Protein AF-A0A7C1BK90-F1 (afdb_monomer)

Structure (mmCIF, N/CA/C/O backbone):
data_AF-A0A7C1BK90-F1
#
_entry.id   AF-A0A7C1BK90-F1
#
loop_
_atom_site.group_PDB
_atom_site.id
_atom_site.type_symbol
_atom_site.label_atom_id
_atom_site.label_alt_id
_atom_site.label_comp_id
_atom_site.label_asym_id
_atom_site.label_entity_id
_atom_site.label_seq_id
_atom_site.pdbx_PDB_ins_code
_atom_site.Cartn_x
_atom_site.Cartn_y
_atom_site.Cartn_z
_atom_site.occupancy
_atom_site.B_iso_or_equiv
_atom_site.auth_seq_id
_atom_site.auth_comp_id
_atom_site.auth_asym_id
_atom_site.auth_atom_id
_atom_site.pdbx_PDB_model_num
ATOM 1 N N . GLN A 1 1 ? 45.555 13.996 3.963 1.00 56.38 1 GLN A N 1
ATOM 2 C CA . GLN A 1 1 ? 44.626 14.722 3.065 1.00 56.38 1 GLN A CA 1
ATOM 3 C C . GLN A 1 1 ? 43.858 13.782 2.126 1.00 56.38 1 GLN A C 1
ATOM 5 O O . GLN A 1 1 ? 42.649 13.929 2.034 1.00 56.38 1 GLN A O 1
ATOM 10 N N . ILE A 1 2 ? 44.494 12.761 1.533 1.00 62.50 2 ILE A N 1
ATOM 11 C CA . ILE A 1 2 ? 43.844 11.776 0.634 1.00 62.50 2 ILE A CA 1
ATOM 12 C C . ILE A 1 2 ? 42.684 11.000 1.306 1.00 62.50 2 ILE A C 1
ATOM 14 O O . ILE A 1 2 ? 41.645 10.794 0.689 1.00 62.50 2 ILE A O 1
ATOM 18 N N . PHE A 1 3 ? 42.807 10.646 2.594 1.00 65.75 3 PHE A N 1
ATOM 19 C CA . PHE A 1 3 ? 41.751 9.936 3.337 1.00 65.75 3 PHE A CA 1
ATOM 20 C C . PHE A 1 3 ? 40.464 10.766 3.519 1.00 65.75 3 PHE A C 1
ATOM 22 O O . PHE A 1 3 ? 39.372 10.253 3.308 1.00 65.75 3 PHE A O 1
ATOM 29 N N . PHE A 1 4 ? 40.580 12.063 3.834 1.00 72.56 4 PHE A N 1
ATOM 30 C CA . PHE A 1 4 ? 39.419 12.954 3.996 1.00 72.56 4 PHE A CA 1
ATOM 31 C C . PHE A 1 4 ? 38.662 13.168 2.677 1.00 72.56 4 PHE A C 1
ATOM 33 O O . PHE A 1 4 ? 37.434 13.146 2.672 1.00 72.56 4 PHE A O 1
ATOM 40 N N . ALA A 1 5 ? 39.380 13.319 1.559 1.00 74.62 5 ALA A N 1
ATOM 41 C CA . ALA A 1 5 ? 38.766 13.444 0.238 1.00 74.62 5 ALA A CA 1
ATOM 42 C C . ALA A 1 5 ? 37.996 12.171 -0.162 1.00 74.62 5 ALA A C 1
ATOM 44 O O . ALA A 1 5 ? 36.884 12.262 -0.681 1.00 74.62 5 ALA A O 1
ATOM 45 N N . ASN A 1 6 ? 38.541 10.988 0.150 1.00 78.94 6 ASN A N 1
ATOM 46 C CA . ASN A 1 6 ? 37.875 9.715 -0.126 1.00 78.94 6 ASN A CA 1
ATOM 47 C C . ASN A 1 6 ? 36.605 9.522 0.725 1.00 78.94 6 ASN A C 1
ATOM 49 O O . ASN A 1 6 ? 35.576 9.083 0.217 1.00 78.94 6 ASN A O 1
ATOM 53 N N . SER A 1 7 ? 36.637 9.913 2.003 1.00 81.88 7 SER A N 1
ATOM 54 C CA . SER A 1 7 ? 35.461 9.852 2.883 1.00 81.88 7 SER A CA 1
ATOM 55 C C . SER A 1 7 ? 34.322 10.762 2.415 1.00 81.88 7 SER A C 1
ATOM 57 O O . SER A 1 7 ? 33.160 10.365 2.469 1.00 81.88 7 SER A O 1
ATOM 59 N N . ILE A 1 8 ? 34.640 11.961 1.916 1.00 85.56 8 ILE A N 1
ATOM 60 C CA . ILE A 1 8 ? 33.643 12.887 1.357 1.00 85.56 8 ILE A CA 1
ATOM 61 C C . ILE A 1 8 ? 33.034 12.310 0.073 1.00 85.56 8 ILE A C 1
ATOM 63 O O . ILE A 1 8 ? 31.816 12.338 -0.090 1.00 85.56 8 ILE A O 1
ATOM 67 N N . TYR A 1 9 ? 33.858 11.734 -0.807 1.00 83.38 9 TYR A N 1
ATOM 68 C CA . TYR A 1 9 ? 33.383 11.085 -2.032 1.00 83.38 9 TYR A CA 1
ATOM 69 C C . TYR A 1 9 ? 32.421 9.923 -1.738 1.00 83.38 9 TYR A C 1
ATOM 71 O O . TYR A 1 9 ? 31.338 9.850 -2.320 1.00 83.38 9 TYR A O 1
ATOM 79 N N . LEU A 1 10 ? 32.769 9.056 -0.781 1.00 83.06 10 LEU A N 1
ATOM 80 C CA . LEU A 1 10 ? 31.906 7.954 -0.348 1.00 83.06 10 LEU A CA 1
ATOM 81 C C . LEU A 1 10 ? 30.587 8.458 0.251 1.00 83.06 10 LEU A C 1
ATOM 83 O O . LEU A 1 10 ? 29.522 7.953 -0.101 1.00 83.06 10 LEU A O 1
ATOM 87 N N . ALA A 1 11 ? 30.637 9.475 1.115 1.00 87.81 11 ALA A N 1
ATOM 88 C CA . ALA A 1 11 ? 29.441 10.053 1.725 1.00 87.81 11 ALA A CA 1
ATOM 89 C C . ALA A 1 11 ? 28.478 10.633 0.676 1.00 87.81 11 ALA A C 1
ATOM 91 O O . ALA A 1 11 ? 27.270 10.391 0.745 1.00 87.81 11 ALA A O 1
ATOM 92 N N . ILE A 1 12 ? 29.006 11.351 -0.321 1.00 89.62 12 ILE A N 1
ATOM 93 C CA . ILE A 1 12 ? 28.211 11.898 -1.428 1.00 89.62 12 ILE A CA 1
ATOM 94 C C . ILE A 1 12 ? 27.614 10.763 -2.267 1.00 89.62 12 ILE A C 1
ATOM 96 O O . ILE A 1 12 ? 26.423 10.797 -2.566 1.00 89.62 12 ILE A O 1
ATOM 100 N N . SER A 1 13 ? 28.407 9.740 -2.595 1.00 85.62 13 SER A N 1
ATOM 101 C CA . SER A 1 13 ? 27.955 8.583 -3.377 1.00 85.62 13 SER A CA 1
ATOM 102 C C . SER A 1 13 ? 26.792 7.845 -2.700 1.00 85.62 13 SER A C 1
ATOM 104 O O . SER A 1 13 ? 25.746 7.632 -3.317 1.00 85.62 13 SER A O 1
ATOM 106 N N . TYR A 1 14 ? 26.910 7.532 -1.404 1.00 87.19 14 TYR A N 1
ATOM 107 C CA . TYR A 1 14 ? 25.833 6.876 -0.657 1.00 87.19 14 TYR A CA 1
ATOM 108 C C . TYR A 1 14 ? 24.593 7.757 -0.499 1.00 87.19 14 TYR A C 1
ATOM 110 O O . TYR A 1 14 ? 23.475 7.264 -0.648 1.00 87.19 14 TYR A O 1
ATOM 118 N N . SER A 1 15 ? 24.775 9.056 -0.250 1.00 90.38 15 SER A N 1
ATOM 119 C CA . SER A 1 15 ? 23.655 9.998 -0.139 1.00 90.38 15 SER A CA 1
ATOM 120 C C . SER A 1 15 ? 22.891 10.108 -1.459 1.00 90.38 15 SER A C 1
ATOM 122 O O . SER A 1 15 ? 21.663 10.046 -1.473 1.00 90.38 15 SER A O 1
ATOM 124 N N . LEU A 1 16 ? 23.611 10.203 -2.581 1.00 90.62 16 LEU A N 1
ATOM 125 C CA . LEU A 1 16 ? 23.007 10.251 -3.907 1.00 90.62 16 LEU A CA 1
ATOM 126 C C . LEU A 1 16 ? 22.290 8.937 -4.239 1.00 90.62 16 LEU A C 1
ATOM 128 O O . LEU A 1 16 ? 21.164 8.970 -4.727 1.00 90.62 16 LEU A O 1
ATOM 132 N N . ARG A 1 17 ? 22.886 7.782 -3.915 1.00 87.88 17 ARG A N 1
ATOM 133 C CA . ARG A 1 17 ? 22.249 6.467 -4.093 1.00 87.88 17 ARG A CA 1
ATOM 134 C C . ARG A 1 17 ? 20.945 6.362 -3.308 1.00 87.88 17 ARG A C 1
ATOM 136 O O . ARG A 1 17 ? 19.946 5.898 -3.851 1.00 87.88 17 ARG A O 1
ATOM 143 N N . PHE A 1 18 ? 20.943 6.808 -2.054 1.00 92.44 18 PHE A N 1
ATOM 144 C CA . PHE A 1 18 ? 19.739 6.828 -1.229 1.00 92.44 18 PHE A CA 1
ATOM 145 C C . PHE A 1 18 ? 18.650 7.721 -1.838 1.00 92.44 18 PHE A C 1
ATOM 147 O O . PHE A 1 18 ? 17.501 7.299 -1.955 1.00 92.44 18 PHE A O 1
ATOM 154 N N . LEU A 1 19 ? 19.019 8.920 -2.298 1.00 95.31 19 LEU A N 1
ATOM 155 C CA . LEU A 1 19 ? 18.098 9.851 -2.951 1.00 95.31 19 LEU A CA 1
ATOM 156 C C . LEU A 1 19 ? 17.492 9.238 -4.224 1.00 95.31 19 LEU A C 1
ATOM 158 O O . LEU A 1 19 ? 16.276 9.271 -4.400 1.00 95.31 19 LEU A O 1
ATOM 162 N N . VAL A 1 20 ? 18.316 8.623 -5.078 1.00 93.50 20 VAL A N 1
ATOM 163 C CA . VAL A 1 20 ? 17.857 7.953 -6.305 1.00 93.50 20 VAL A CA 1
ATOM 164 C C . VAL A 1 20 ? 16.875 6.823 -5.990 1.00 93.50 20 VAL A C 1
ATOM 166 O O . VAL A 1 20 ? 15.823 6.751 -6.622 1.00 93.50 20 VAL A O 1
ATOM 169 N N . LEU A 1 21 ? 17.166 5.978 -4.995 1.00 93.56 21 LEU A N 1
ATOM 170 C CA . LEU A 1 21 ? 16.249 4.911 -4.581 1.00 93.56 21 LEU A CA 1
ATOM 171 C C . LEU A 1 21 ? 14.902 5.482 -4.122 1.00 93.56 21 LEU A C 1
ATOM 173 O O . LEU A 1 21 ? 13.859 5.034 -4.594 1.00 93.56 21 LEU A O 1
ATOM 177 N N . MET A 1 22 ? 14.919 6.505 -3.265 1.00 95.81 22 MET A N 1
ATOM 178 C CA . MET A 1 22 ? 13.700 7.164 -2.789 1.00 95.81 22 MET A CA 1
ATOM 179 C C . MET A 1 22 ? 12.862 7.744 -3.937 1.00 95.81 22 MET A C 1
ATOM 181 O O . MET A 1 22 ? 11.644 7.568 -3.951 1.00 95.81 22 MET A O 1
ATOM 185 N N . LEU A 1 23 ? 13.499 8.392 -4.919 1.00 95.94 23 LEU A N 1
ATOM 186 C CA . LEU A 1 23 ? 12.803 8.941 -6.086 1.00 95.94 23 LEU A CA 1
ATOM 187 C C . LEU A 1 23 ? 12.170 7.850 -6.951 1.00 95.94 23 LEU A C 1
ATOM 189 O O . LEU A 1 23 ? 11.013 7.989 -7.338 1.00 95.94 23 LEU A O 1
ATOM 193 N N . ILE A 1 24 ? 12.894 6.760 -7.227 1.00 94.06 24 ILE A N 1
ATOM 194 C CA . ILE A 1 24 ? 12.370 5.641 -8.024 1.00 94.06 24 ILE A CA 1
ATOM 195 C C . ILE A 1 24 ? 11.142 5.033 -7.341 1.00 94.06 24 ILE A C 1
ATOM 197 O O . ILE A 1 24 ? 10.108 4.865 -7.986 1.00 94.06 24 ILE A O 1
ATOM 201 N N . PHE A 1 25 ? 11.220 4.762 -6.034 1.00 94.06 25 PHE A N 1
ATOM 202 C CA . PHE A 1 25 ? 10.073 4.255 -5.276 1.00 94.06 25 PHE A CA 1
ATOM 203 C C . PHE A 1 25 ? 8.901 5.240 -5.280 1.00 94.06 25 PHE A C 1
ATOM 205 O O . PHE A 1 25 ? 7.759 4.829 -5.469 1.00 94.06 25 PHE A O 1
ATOM 212 N N . SER A 1 26 ? 9.163 6.538 -5.110 1.00 95.50 26 SER A N 1
ATOM 213 C CA . SER A 1 26 ? 8.111 7.556 -5.127 1.00 95.50 26 SER A CA 1
ATOM 214 C C . SER A 1 26 ? 7.395 7.614 -6.477 1.00 95.50 26 SER A C 1
ATOM 216 O O . SER A 1 26 ? 6.167 7.592 -6.505 1.00 95.50 26 SER A O 1
ATOM 218 N N . ILE A 1 27 ? 8.139 7.627 -7.586 1.00 95.50 27 ILE A N 1
ATOM 219 C CA . ILE A 1 27 ? 7.563 7.611 -8.937 1.00 95.50 27 ILE A CA 1
ATOM 220 C C . ILE A 1 27 ? 6.746 6.336 -9.145 1.00 95.50 27 ILE A C 1
ATOM 222 O O . ILE A 1 27 ? 5.622 6.415 -9.633 1.00 95.50 27 ILE A O 1
ATOM 226 N N . PHE A 1 28 ? 7.266 5.179 -8.731 1.00 93.75 28 PHE A N 1
ATOM 227 C CA . PHE A 1 28 ? 6.564 3.902 -8.842 1.00 93.75 28 PHE A CA 1
ATOM 228 C C .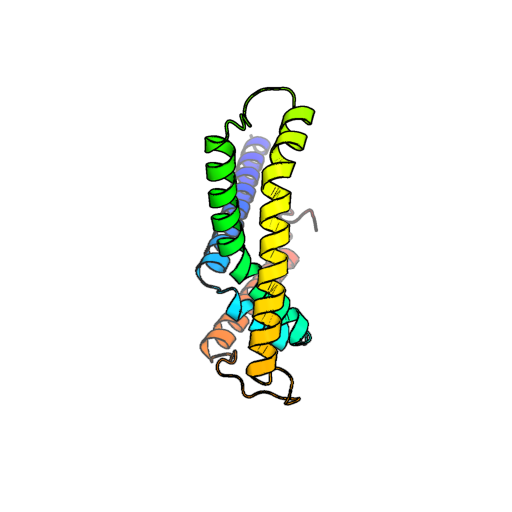 PHE A 1 28 ? 5.198 3.931 -8.143 1.00 93.75 28 PHE A C 1
ATOM 230 O O . PHE A 1 28 ? 4.184 3.650 -8.779 1.00 93.75 28 PHE A O 1
ATOM 237 N N . PHE A 1 29 ? 5.147 4.346 -6.873 1.00 92.06 29 PHE A N 1
ATOM 238 C CA . PHE A 1 29 ? 3.893 4.412 -6.114 1.00 92.06 29 PHE A CA 1
ATOM 239 C C . PHE A 1 29 ? 2.932 5.506 -6.597 1.00 92.06 29 PHE A C 1
ATOM 241 O O . PHE A 1 29 ? 1.727 5.374 -6.409 1.00 92.06 29 PHE A O 1
ATOM 248 N N . LEU A 1 30 ? 3.439 6.582 -7.206 1.00 93.56 30 LEU A N 1
ATOM 249 C CA . LEU A 1 30 ? 2.603 7.652 -7.760 1.00 93.56 30 LEU A CA 1
ATOM 250 C C . LEU A 1 30 ? 1.993 7.296 -9.119 1.00 93.56 30 LEU A C 1
ATOM 252 O O . LEU A 1 30 ? 0.929 7.806 -9.459 1.00 93.56 30 LEU A O 1
ATOM 256 N N . THR A 1 31 ? 2.675 6.468 -9.909 1.00 93.00 31 THR A N 1
ATOM 257 C CA . THR A 1 31 ? 2.277 6.154 -11.292 1.00 93.00 31 THR A CA 1
ATOM 258 C C . THR A 1 31 ? 1.553 4.820 -11.428 1.00 93.00 31 THR A C 1
ATOM 260 O O . THR A 1 31 ? 0.843 4.627 -12.410 1.00 93.00 31 THR A O 1
ATOM 263 N N . THR A 1 32 ? 1.700 3.914 -10.457 1.00 92.38 32 THR A N 1
ATOM 264 C CA . THR A 1 32 ? 1.165 2.548 -10.532 1.00 92.38 32 THR A CA 1
ATOM 265 C C . THR A 1 32 ? -0.035 2.380 -9.607 1.00 92.38 32 THR A C 1
ATOM 267 O O . THR A 1 32 ? 0.078 2.582 -8.396 1.00 92.38 32 THR A O 1
ATOM 270 N N . SER A 1 33 ? -1.184 1.974 -10.154 1.00 92.31 33 SER A N 1
ATOM 271 C CA . SER A 1 33 ? -2.377 1.716 -9.346 1.00 92.31 33 SER A CA 1
ATOM 272 C C . SER A 1 33 ? -2.365 0.308 -8.716 1.00 92.31 33 SER A C 1
ATOM 274 O O . SER A 1 33 ? -1.749 -0.618 -9.254 1.00 92.31 33 SER A O 1
ATOM 276 N N . PRO A 1 34 ? -3.076 0.088 -7.591 1.00 91.25 34 PRO A N 1
ATOM 277 C CA . PRO A 1 34 ? -3.235 -1.247 -7.003 1.00 91.25 34 PRO A CA 1
ATOM 278 C C . PRO A 1 34 ? -3.940 -2.254 -7.923 1.00 91.25 34 PRO A C 1
ATOM 280 O O . PRO A 1 34 ? -3.715 -3.460 -7.804 1.00 91.25 34 PRO A O 1
ATOM 283 N N . ASP A 1 35 ? -4.800 -1.769 -8.823 1.00 92.06 35 ASP A N 1
ATOM 284 C CA . ASP A 1 35 ? -5.482 -2.602 -9.815 1.00 92.06 35 ASP A CA 1
ATOM 285 C C . ASP A 1 35 ? -4.480 -3.104 -10.874 1.00 92.06 35 ASP A C 1
ATOM 287 O O . ASP A 1 35 ? -4.477 -4.291 -11.206 1.00 92.06 35 ASP A O 1
ATOM 291 N N . ASP A 1 36 ? -3.557 -2.243 -11.324 1.00 92.38 36 ASP A N 1
ATOM 292 C CA . ASP A 1 36 ? -2.485 -2.624 -12.258 1.00 92.38 36 ASP A CA 1
ATOM 293 C C . ASP A 1 36 ? -1.523 -3.639 -11.634 1.00 92.38 36 ASP A C 1
ATOM 295 O O . ASP A 1 36 ? -1.104 -4.586 -12.301 1.00 92.38 36 ASP A O 1
ATOM 299 N N . LEU A 1 37 ? -1.215 -3.497 -10.339 1.00 92.56 37 LEU A N 1
ATOM 300 C CA . LEU A 1 37 ? -0.420 -4.483 -9.600 1.00 92.56 37 LEU A CA 1
ATOM 301 C C . LEU A 1 37 ? -1.112 -5.847 -9.541 1.00 92.56 37 LEU A C 1
ATOM 303 O O . LEU A 1 37 ? -0.455 -6.866 -9.742 1.00 92.56 37 LEU A O 1
ATOM 307 N N . GLY A 1 38 ? -2.429 -5.878 -9.321 1.00 93.50 38 GLY A N 1
ATOM 308 C CA . GLY A 1 38 ? -3.204 -7.118 -9.369 1.00 93.50 38 GLY A CA 1
ATOM 309 C C . GLY A 1 38 ? -3.142 -7.778 -10.749 1.00 93.50 38 GLY A C 1
ATOM 310 O O . GLY A 1 38 ? -2.829 -8.967 -10.877 1.00 93.50 38 GLY A O 1
ATOM 311 N N . LEU A 1 39 ? -3.348 -7.007 -11.817 1.00 92.44 39 LEU A N 1
ATOM 312 C CA . LEU A 1 39 ? -3.217 -7.521 -13.184 1.00 92.44 39 LEU A CA 1
ATOM 313 C C . LEU A 1 39 ? -1.793 -8.021 -13.474 1.00 92.44 39 LEU A C 1
ATOM 315 O O . LEU A 1 39 ? -1.625 -9.047 -14.140 1.00 92.44 39 LEU A O 1
ATOM 319 N N . ALA A 1 40 ? -0.772 -7.340 -12.949 1.00 92.38 40 ALA A N 1
ATOM 320 C CA . ALA A 1 40 ? 0.619 -7.748 -13.091 1.00 92.38 40 ALA A CA 1
ATOM 321 C C . ALA A 1 40 ? 0.875 -9.082 -12.375 1.00 92.38 40 ALA A C 1
ATOM 323 O O . ALA A 1 40 ? 1.484 -9.975 -12.962 1.00 92.38 40 ALA A O 1
ATOM 324 N N . MET A 1 41 ? 0.342 -9.272 -11.163 1.00 93.31 41 MET A N 1
ATOM 325 C CA . MET A 1 41 ? 0.418 -10.545 -10.435 1.00 93.31 41 MET A CA 1
ATOM 326 C C . MET A 1 41 ? -0.193 -11.698 -11.238 1.00 93.31 41 MET A C 1
ATOM 328 O O . MET A 1 41 ? 0.417 -12.760 -11.355 1.00 93.31 41 MET A O 1
ATOM 332 N N . GLU A 1 42 ? -1.356 -11.491 -11.856 1.00 91.56 42 GLU A N 1
ATOM 333 C CA . GLU A 1 42 ? -1.956 -12.511 -12.724 1.00 91.56 42 GLU A CA 1
ATOM 334 C C . GLU A 1 42 ? -1.100 -12.803 -13.958 1.00 91.56 42 GLU A C 1
ATOM 336 O O . GLU A 1 42 ? -0.961 -13.959 -14.354 1.00 91.56 42 GLU A O 1
ATOM 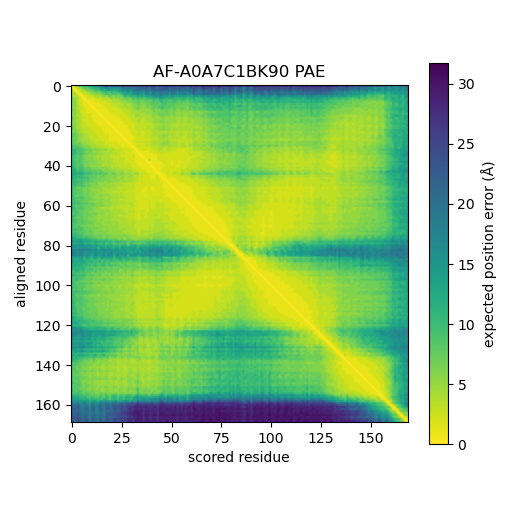341 N N . SER A 1 43 ? -0.495 -11.772 -14.560 1.00 89.56 43 SER A N 1
ATOM 342 C CA . SER A 1 43 ? 0.397 -11.942 -15.714 1.00 89.56 43 SER A CA 1
ATOM 343 C C . SER A 1 43 ? 1.683 -12.706 -15.370 1.00 89.56 43 SER A C 1
ATOM 345 O O . SER A 1 43 ? 2.231 -13.398 -16.224 1.00 89.56 43 SER A O 1
ATOM 347 N N . LEU A 1 44 ? 2.120 -12.644 -14.106 1.00 91.75 44 LEU A N 1
ATOM 348 C CA . LEU A 1 44 ? 3.229 -13.433 -13.561 1.00 91.75 44 LEU A CA 1
ATOM 349 C C . LEU A 1 44 ? 2.830 -14.883 -13.232 1.00 91.75 44 LEU A C 1
ATOM 351 O O . LEU A 1 44 ? 3.680 -15.672 -12.822 1.00 91.75 44 LEU A O 1
ATOM 355 N N . GLY A 1 45 ? 1.559 -15.251 -13.419 1.00 91.00 45 GLY A N 1
ATOM 356 C CA . GLY A 1 45 ? 1.048 -16.605 -13.212 1.00 91.00 45 GLY A CA 1
ATOM 357 C C . GLY A 1 45 ? 0.436 -16.858 -11.835 1.00 91.00 45 GLY A C 1
ATOM 358 O O . GLY A 1 45 ? 0.155 -18.014 -11.514 1.00 91.00 45 GLY A O 1
ATOM 359 N N . LEU A 1 46 ? 0.210 -15.824 -11.012 1.00 93.06 46 LEU A N 1
ATOM 360 C CA . LEU A 1 46 ? -0.524 -16.010 -9.760 1.00 93.06 46 LEU A CA 1
ATOM 361 C C . LEU A 1 46 ? -2.010 -16.317 -10.042 1.00 93.06 46 LEU A C 1
ATOM 363 O O . LEU A 1 46 ? -2.595 -15.727 -10.954 1.00 93.06 46 LEU A O 1
ATOM 367 N N . PRO A 1 47 ? -2.647 -17.198 -9.245 1.00 91.62 47 PRO A N 1
ATOM 368 C CA . PRO A 1 47 ? -4.084 -17.435 -9.318 1.00 91.62 47 PRO A CA 1
ATOM 369 C C . PRO A 1 47 ? -4.895 -16.142 -9.181 1.00 91.62 47 PRO A C 1
ATOM 371 O O . PRO A 1 47 ? -4.588 -15.293 -8.339 1.00 91.62 47 PRO A O 1
ATOM 374 N N . HIS A 1 48 ? -5.968 -16.036 -9.969 1.00 89.50 48 HIS A N 1
ATOM 375 C CA . HIS A 1 48 ? -6.859 -14.872 -9.981 1.00 89.50 48 HIS A CA 1
ATOM 376 C C . HIS A 1 48 ? -7.387 -14.526 -8.583 1.00 89.50 48 HIS A C 1
ATOM 378 O O . HIS A 1 48 ? -7.380 -13.361 -8.204 1.00 89.50 48 HIS A O 1
ATOM 384 N N . ASP A 1 49 ? -7.742 -15.529 -7.779 1.00 91.06 49 ASP A N 1
ATOM 385 C CA . ASP A 1 49 ? -8.284 -15.323 -6.431 1.00 91.06 49 ASP A CA 1
ATOM 386 C C . ASP A 1 49 ? -7.289 -14.614 -5.497 1.00 91.06 49 ASP A C 1
ATOM 388 O O . ASP A 1 49 ? -7.684 -13.791 -4.673 1.00 91.06 49 ASP A O 1
ATOM 392 N N . ILE A 1 50 ? -5.986 -14.885 -5.650 1.00 94.19 50 ILE A N 1
ATOM 393 C CA . ILE A 1 50 ? -4.931 -14.243 -4.849 1.00 94.19 50 ILE A CA 1
ATOM 394 C C . ILE A 1 50 ? -4.754 -12.788 -5.279 1.00 94.19 50 ILE A C 1
ATOM 396 O O . ILE A 1 50 ? -4.646 -11.902 -4.431 1.00 94.19 50 ILE A O 1
ATOM 400 N N . SER A 1 51 ? -4.741 -12.540 -6.589 1.00 93.56 51 SER A N 1
ATOM 401 C CA . SER A 1 51 ? -4.662 -11.183 -7.131 1.00 93.56 51 SER A CA 1
ATOM 402 C C . SER A 1 51 ? -5.877 -10.345 -6.721 1.00 93.56 51 SER A C 1
ATOM 404 O O . SER A 1 51 ? -5.731 -9.244 -6.188 1.00 93.56 51 SER A O 1
ATOM 406 N N . LE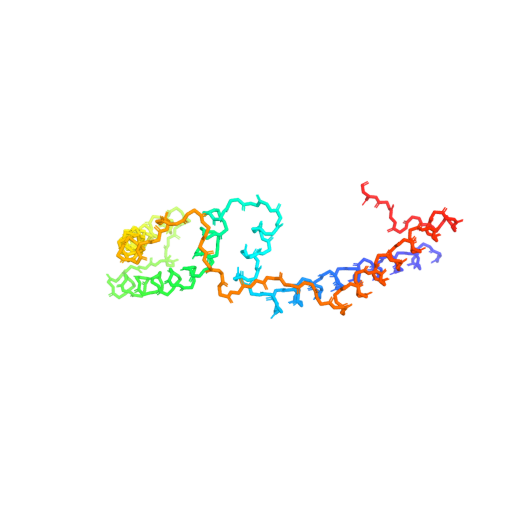U A 1 52 ? -7.078 -10.913 -6.851 1.00 92.62 52 LEU A N 1
ATOM 407 C CA . LEU A 1 52 ? -8.319 -10.289 -6.414 1.00 92.62 52 LEU A CA 1
ATOM 408 C C . LEU A 1 52 ? -8.284 -9.962 -4.919 1.00 92.62 52 LEU A C 1
ATOM 410 O O . LEU A 1 52 ? -8.612 -8.839 -4.536 1.00 92.62 52 LEU A O 1
ATOM 414 N N . ALA A 1 53 ? -7.870 -10.911 -4.075 1.00 94.38 53 ALA A N 1
ATOM 415 C CA . ALA A 1 53 ? -7.763 -10.692 -2.637 1.00 94.38 53 ALA A CA 1
ATOM 416 C C . ALA A 1 53 ? -6.779 -9.560 -2.303 1.00 94.38 53 ALA A C 1
ATOM 418 O O . ALA A 1 53 ? -7.075 -8.723 -1.451 1.00 94.38 53 ALA A O 1
ATOM 419 N N . PHE A 1 54 ? -5.641 -9.493 -3.001 1.00 95.56 54 PHE A N 1
ATOM 420 C CA . PHE A 1 54 ? -4.650 -8.432 -2.835 1.00 95.56 54 PHE A CA 1
ATOM 421 C C . PHE A 1 54 ? -5.216 -7.052 -3.193 1.00 95.56 54 PHE A C 1
ATOM 423 O O . PHE A 1 54 ? -5.181 -6.130 -2.373 1.00 95.56 54 PHE A O 1
ATOM 430 N N . THR A 1 55 ? -5.791 -6.910 -4.388 1.00 94.25 55 THR A N 1
ATOM 431 C CA . THR A 1 55 ? -6.364 -5.640 -4.847 1.00 94.25 55 THR A CA 1
ATOM 432 C C . THR A 1 55 ? -7.534 -5.203 -3.960 1.00 94.25 55 THR A C 1
ATOM 434 O O . THR A 1 55 ? -7.636 -4.026 -3.603 1.00 94.25 55 THR A O 1
ATOM 437 N N . MET A 1 56 ? -8.382 -6.142 -3.527 1.00 95.25 56 MET A N 1
ATOM 438 C CA . MET A 1 56 ? -9.467 -5.873 -2.579 1.00 95.25 56 MET A CA 1
ATOM 439 C C . MET A 1 56 ? -8.943 -5.422 -1.213 1.00 95.25 56 MET A C 1
ATOM 441 O O . MET A 1 56 ? -9.455 -4.449 -0.664 1.00 95.25 56 MET A O 1
ATOM 445 N N . ALA A 1 57 ? -7.899 -6.059 -0.677 1.00 95.19 57 ALA A N 1
ATOM 446 C CA . ALA A 1 57 ? -7.310 -5.668 0.603 1.00 95.19 57 ALA A CA 1
ATOM 447 C C . ALA A 1 57 ? -6.813 -4.214 0.586 1.00 95.19 57 ALA A C 1
ATOM 449 O O . ALA A 1 57 ? -7.111 -3.448 1.506 1.00 95.19 57 ALA A O 1
ATOM 450 N N . ILE A 1 58 ? -6.123 -3.803 -0.484 1.00 94.69 58 ILE A N 1
ATOM 451 C CA . ILE A 1 58 ? -5.667 -2.414 -0.639 1.00 94.69 58 ILE A CA 1
ATOM 452 C C . ILE A 1 58 ? -6.860 -1.464 -0.772 1.00 94.69 58 ILE A C 1
ATOM 454 O O . ILE A 1 58 ? -6.896 -0.424 -0.118 1.00 94.69 58 ILE A O 1
ATOM 458 N N . ARG A 1 59 ? -7.871 -1.831 -1.566 1.00 92.88 59 ARG A N 1
ATOM 459 C CA . ARG A 1 59 ? -9.083 -1.023 -1.760 1.00 92.88 59 ARG A CA 1
ATOM 460 C C . ARG A 1 59 ? -9.901 -0.854 -0.474 1.00 92.88 59 ARG A C 1
ATOM 462 O O . ARG A 1 59 ? -10.526 0.189 -0.290 1.00 92.88 59 ARG A O 1
ATOM 469 N N . PHE A 1 60 ? -9.894 -1.844 0.421 1.00 94.25 60 PHE A N 1
ATOM 470 C CA . PHE A 1 60 ? -10.599 -1.772 1.704 1.00 94.25 60 PHE A CA 1
ATOM 471 C C . PHE A 1 60 ? -9.830 -1.044 2.797 1.00 94.25 60 PHE A C 1
ATOM 473 O O . PHE A 1 60 ? -10.461 -0.551 3.730 1.00 94.25 60 PHE A O 1
ATOM 480 N N . MET A 1 61 ? -8.509 -0.907 2.685 1.00 95.75 61 MET A N 1
ATOM 481 C CA . MET A 1 61 ? -7.704 -0.208 3.688 1.00 95.75 61 MET A CA 1
ATOM 482 C C . MET A 1 61 ? -8.209 1.224 3.977 1.00 95.75 61 MET A C 1
ATOM 484 O O . MET A 1 61 ? -8.411 1.531 5.154 1.00 95.75 61 MET A O 1
ATOM 488 N N . PRO A 1 62 ? -8.513 2.083 2.977 1.00 94.81 62 PRO A N 1
ATOM 489 C CA . PRO A 1 62 ? -9.108 3.398 3.227 1.00 94.81 62 PRO A CA 1
ATOM 490 C C . PRO A 1 62 ? -10.462 3.331 3.942 1.00 94.81 62 PRO A C 1
ATOM 492 O O . PRO A 1 62 ? -10.741 4.144 4.819 1.00 94.81 62 PRO A O 1
ATOM 495 N N . VAL A 1 63 ? -11.304 2.352 3.593 1.00 95.25 63 VAL A N 1
ATOM 496 C CA . VAL A 1 63 ? -12.632 2.175 4.202 1.00 95.25 63 VAL A CA 1
ATOM 497 C C . VAL A 1 63 ? -12.496 1.797 5.675 1.00 95.25 63 VAL A C 1
ATOM 499 O O . VAL A 1 63 ? -13.126 2.421 6.525 1.00 95.25 63 VAL A O 1
ATOM 502 N N . ILE A 1 64 ? -11.618 0.840 5.983 1.00 96.56 64 ILE A N 1
ATOM 503 C CA . ILE A 1 64 ? -11.324 0.415 7.356 1.00 96.56 64 ILE A CA 1
ATOM 504 C C . ILE A 1 64 ? -10.737 1.579 8.164 1.00 96.56 64 ILE A C 1
ATOM 506 O O . ILE A 1 64 ? -11.090 1.748 9.327 1.00 96.56 64 ILE A O 1
ATOM 510 N N . ALA A 1 65 ? -9.887 2.418 7.562 1.00 97.19 65 ALA A N 1
ATOM 511 C CA . ALA A 1 65 ? -9.330 3.593 8.230 1.00 97.19 65 ALA A CA 1
ATOM 512 C C . ALA A 1 65 ? -10.409 4.634 8.585 1.00 97.19 65 ALA A C 1
ATOM 514 O O . ALA A 1 65 ? -10.422 5.151 9.702 1.00 97.19 65 ALA A O 1
ATOM 515 N N . MET A 1 66 ? -11.348 4.911 7.673 1.00 97.06 66 MET A N 1
ATOM 516 C CA . MET A 1 66 ? -12.482 5.808 7.947 1.00 97.06 66 MET A CA 1
ATOM 517 C C . MET A 1 66 ? -13.409 5.251 9.031 1.00 97.06 66 MET A C 1
ATOM 519 O O . MET A 1 66 ? -13.887 5.984 9.899 1.00 97.06 66 MET A O 1
ATOM 523 N N . GLU A 1 67 ? -13.651 3.945 9.006 1.00 96.19 67 GLU A N 1
ATOM 524 C CA . GLU A 1 67 ? -14.466 3.267 10.005 1.00 96.19 67 GLU A CA 1
ATOM 525 C C . GLU A 1 67 ? -13.792 3.255 11.379 1.00 96.19 67 GLU A C 1
ATOM 527 O O . GLU A 1 67 ? -14.430 3.571 12.384 1.00 96.19 67 GLU A O 1
ATOM 532 N N . PHE A 1 68 ? -12.482 3.006 11.418 1.00 97.19 68 PHE A N 1
ATOM 533 C CA . PHE A 1 68 ? -11.677 3.159 12.622 1.00 97.19 68 PHE A CA 1
ATOM 534 C C . PHE A 1 68 ? -11.806 4.568 13.195 1.00 97.19 68 PHE A C 1
ATOM 536 O O . PHE A 1 68 ? -12.090 4.698 14.382 1.00 97.19 68 PHE A O 1
ATOM 543 N N . GLN A 1 69 ? -11.669 5.607 12.366 1.00 96.94 69 GLN A N 1
ATOM 544 C CA . GLN A 1 69 ? -11.798 6.994 12.812 1.00 96.94 69 GLN A CA 1
ATOM 545 C C . GLN A 1 69 ? -13.200 7.287 13.366 1.00 96.94 69 GLN A C 1
ATOM 547 O O . GLN A 1 69 ? -13.343 7.891 14.425 1.00 96.94 69 GLN A O 1
ATOM 552 N N . THR A 1 70 ? -14.240 6.777 12.707 1.00 96.56 70 THR A N 1
ATOM 553 C CA . THR A 1 70 ? -15.633 6.936 13.150 1.00 96.56 70 THR A CA 1
ATOM 554 C C . THR A 1 70 ? -15.867 6.289 14.517 1.00 96.56 70 THR A C 1
ATOM 556 O O . THR A 1 70 ? -16.454 6.897 15.413 1.00 96.56 70 THR A O 1
ATOM 559 N N . VAL A 1 71 ? -15.387 5.056 14.709 1.00 96.12 71 VAL A N 1
ATOM 560 C CA . VAL A 1 71 ? -15.506 4.346 15.991 1.00 96.12 71 VAL A CA 1
ATOM 561 C C . VAL A 1 71 ? -14.638 5.008 17.061 1.00 96.12 71 VAL A C 1
ATOM 563 O O . VAL A 1 71 ? -15.071 5.126 18.207 1.00 96.12 71 VAL A O 1
ATOM 566 N N . TYR A 1 72 ? -13.442 5.467 16.696 1.00 95.56 72 TYR A N 1
ATOM 567 C CA . TYR A 1 72 ? -12.541 6.207 17.573 1.00 95.56 72 TYR A CA 1
ATOM 568 C C . TYR A 1 72 ? -13.229 7.457 18.134 1.00 95.56 72 TYR A C 1
ATOM 570 O O . TYR A 1 72 ? -13.301 7.623 19.354 1.00 95.56 72 TYR A O 1
ATOM 578 N N . ASP A 1 73 ? -13.811 8.285 17.266 1.00 95.19 73 ASP A N 1
ATOM 579 C CA . ASP A 1 73 ? -14.493 9.514 17.670 1.00 95.19 73 ASP A CA 1
ATOM 580 C C . ASP A 1 73 ? -15.742 9.212 18.511 1.00 95.19 73 ASP A C 1
ATOM 582 O O . ASP A 1 73 ? -15.955 9.837 19.552 1.00 95.19 73 ASP A O 1
ATOM 586 N N . ALA A 1 74 ? -16.512 8.180 18.152 1.00 95.44 74 ALA A N 1
ATOM 587 C CA . ALA A 1 74 ? -17.675 7.750 18.927 1.00 95.44 74 ALA A CA 1
ATOM 588 C C . ALA A 1 74 ? -17.307 7.278 20.346 1.00 95.44 74 ALA A C 1
ATOM 590 O O . ALA A 1 74 ? -17.999 7.608 21.313 1.00 95.44 74 ALA A O 1
ATOM 591 N N . GLN A 1 75 ? -16.224 6.511 20.498 1.00 94.81 75 GLN A N 1
ATOM 592 C CA . GLN A 1 75 ? -15.762 6.065 21.814 1.00 94.81 75 GLN A CA 1
ATOM 593 C C . GLN A 1 75 ? -15.192 7.225 22.633 1.00 94.81 75 GLN A C 1
ATOM 595 O O . GLN A 1 75 ? -15.439 7.304 23.838 1.00 94.81 75 GLN A O 1
ATOM 600 N N . ARG A 1 76 ? -14.510 8.176 21.989 1.00 93.62 76 ARG A N 1
ATOM 601 C CA . ARG A 1 76 ? -14.050 9.404 22.644 1.00 93.62 76 ARG A CA 1
ATOM 602 C C . ARG A 1 76 ? -15.223 10.238 23.168 1.00 93.62 76 ARG A C 1
ATOM 604 O O . ARG A 1 76 ? -15.175 10.689 24.308 1.00 93.62 76 ARG A O 1
ATOM 611 N N . SER A 1 77 ? -16.312 10.370 22.405 1.00 95.00 77 SER A N 1
ATOM 612 C CA . SER A 1 77 ? -17.549 11.023 22.870 1.00 95.00 77 SER A CA 1
ATOM 613 C C . SER A 1 77 ? -18.219 10.298 24.042 1.00 95.00 77 SER A C 1
ATOM 615 O O . SER A 1 77 ? -18.899 10.933 24.843 1.00 95.00 77 SER A O 1
ATOM 617 N N . ARG A 1 78 ? -18.006 8.984 24.185 1.00 93.62 78 ARG A N 1
ATOM 618 C CA . ARG A 1 78 ? -18.460 8.185 25.339 1.00 93.62 78 ARG A CA 1
ATOM 619 C C . ARG A 1 78 ? -17.534 8.288 26.560 1.00 93.62 78 ARG A C 1
ATOM 621 O O . ARG A 1 78 ? -17.765 7.594 27.545 1.00 93.62 78 ARG A O 1
ATOM 628 N N . GLY A 1 79 ? -16.509 9.142 26.513 1.00 90.38 79 GLY A N 1
ATOM 629 C CA . GLY A 1 79 ? -15.584 9.382 27.623 1.00 90.38 79 GLY A CA 1
ATOM 630 C C . GLY A 1 79 ? -14.369 8.452 27.653 1.00 90.38 79 GLY A C 1
ATOM 631 O O . GLY A 1 79 ? -13.677 8.387 28.667 1.00 90.38 79 GLY A O 1
ATOM 632 N N . LEU A 1 80 ? -14.083 7.719 26.569 1.00 90.81 80 LEU A N 1
ATOM 633 C CA . LEU A 1 80 ? -12.868 6.911 26.480 1.00 90.81 80 LEU A CA 1
ATOM 634 C C . LEU A 1 80 ? -11.635 7.813 26.304 1.00 90.81 80 LEU A C 1
ATOM 636 O O . LEU A 1 80 ? -11.335 8.281 25.206 1.00 90.81 80 LEU A O 1
ATOM 640 N N . GLU A 1 81 ? -10.882 8.022 27.383 1.00 88.50 81 GLU A N 1
ATOM 641 C CA . GLU A 1 81 ? -9.611 8.752 27.344 1.00 88.50 81 GLU A CA 1
ATOM 642 C C . GLU A 1 81 ? -8.440 7.834 26.973 1.00 88.50 81 GLU A C 1
ATOM 644 O O . GLU A 1 81 ? -7.917 7.094 27.811 1.00 88.50 81 GLU A O 1
ATOM 649 N N . LEU A 1 82 ? -7.988 7.902 25.721 1.00 81.31 82 LEU A N 1
ATOM 650 C CA . LEU A 1 82 ? -6.902 7.063 25.192 1.00 81.31 82 LEU A CA 1
ATOM 651 C C . LEU A 1 82 ? -5.495 7.545 25.585 1.00 81.31 82 LEU A C 1
ATOM 653 O O . LEU A 1 82 ? -4.542 6.764 25.578 1.00 81.31 82 LEU A O 1
ATOM 657 N N . GLU A 1 83 ? -5.349 8.820 25.946 1.00 82.12 83 GLU A N 1
ATOM 658 C CA . GLU A 1 83 ? -4.040 9.444 26.180 1.00 82.12 83 GLU A CA 1
ATOM 659 C C . GLU A 1 83 ? -3.496 9.210 27.598 1.00 82.12 83 GLU A C 1
ATOM 661 O O . GLU A 1 83 ? -2.276 9.200 27.794 1.00 82.12 83 GLU A O 1
ATOM 666 N N . ALA A 1 84 ? -4.377 8.936 28.564 1.00 80.56 84 ALA A N 1
ATOM 667 C CA . ALA A 1 84 ? -4.030 8.723 29.967 1.00 80.56 84 ALA A CA 1
ATOM 668 C C . ALA A 1 84 ? -3.583 7.277 30.274 1.00 80.56 84 ALA A C 1
ATOM 670 O O . ALA A 1 84 ? -4.107 6.313 29.708 1.00 80.56 84 ALA A O 1
ATOM 671 N N . GLY A 1 85 ? -2.680 7.115 31.246 1.00 85.69 85 GLY A N 1
ATOM 672 C CA . GLY A 1 85 ? -2.246 5.814 31.778 1.00 85.69 85 GLY A CA 1
ATOM 673 C C . GLY A 1 85 ? -0.962 5.251 31.158 1.00 85.69 85 GLY A C 1
ATOM 674 O O . GLY A 1 85 ? -0.343 5.857 30.278 1.00 85.69 85 GLY A O 1
ATOM 675 N N . GLY A 1 86 ? -0.543 4.079 31.646 1.00 92.00 86 GLY A N 1
ATOM 676 C CA . GLY A 1 86 ? 0.658 3.391 31.169 1.00 92.00 86 GLY A CA 1
ATOM 677 C C . GLY A 1 86 ? 0.459 2.713 29.808 1.00 92.00 86 GLY A C 1
ATOM 678 O O . GLY A 1 86 ? -0.660 2.553 29.326 1.00 92.00 86 GLY A O 1
ATOM 679 N N . PHE A 1 87 ? 1.548 2.242 29.191 1.00 88.12 87 PHE A N 1
ATOM 680 C CA . PHE A 1 87 ? 1.512 1.570 27.879 1.00 88.12 87 PHE A CA 1
ATOM 681 C C . PHE A 1 87 ? 0.509 0.399 27.816 1.00 88.12 87 PHE A C 1
ATOM 683 O O . PHE A 1 87 ? -0.241 0.264 26.850 1.00 88.12 87 PHE A O 1
ATOM 690 N N . ARG A 1 88 ? 0.444 -0.417 28.878 1.00 89.94 88 ARG A N 1
ATOM 691 C CA . ARG A 1 88 ? -0.497 -1.549 28.978 1.00 89.94 88 ARG A CA 1
ATOM 692 C C . ARG A 1 88 ? -1.958 -1.102 29.049 1.00 89.94 88 ARG A C 1
ATOM 694 O O . ARG A 1 88 ? -2.817 -1.755 28.459 1.00 89.94 88 ARG A O 1
ATOM 701 N N . ASP A 1 89 ? -2.234 0.003 29.734 1.00 88.62 89 ASP A N 1
ATOM 702 C CA . ASP A 1 89 ? -3.590 0.546 29.836 1.00 88.62 89 ASP A CA 1
ATOM 703 C C . ASP A 1 89 ? -4.041 1.111 28.493 1.00 88.62 89 ASP A C 1
ATOM 705 O O . ASP A 1 89 ? -5.160 0.843 28.067 1.00 88.62 89 ASP A O 1
ATOM 709 N N . LYS A 1 90 ? -3.146 1.802 27.773 1.00 87.62 90 LYS A N 1
ATOM 710 C CA . LYS A 1 90 ? -3.416 2.295 26.414 1.00 87.62 90 LYS A CA 1
ATOM 711 C C . LYS A 1 90 ? -3.813 1.162 25.471 1.00 87.62 90 LYS A C 1
ATOM 713 O O . LYS A 1 90 ? -4.839 1.263 24.811 1.00 87.62 90 LYS A O 1
ATOM 718 N N . LEU A 1 91 ? -3.072 0.052 25.475 1.00 89.44 91 LEU A N 1
ATOM 719 C CA . LEU A 1 91 ? -3.405 -1.147 24.692 1.00 89.44 91 LEU A CA 1
ATOM 720 C C . LEU A 1 91 ? -4.813 -1.678 24.996 1.00 89.44 91 LEU A C 1
ATOM 722 O O . LEU A 1 91 ? -5.588 -1.930 24.076 1.00 89.44 91 LEU A O 1
ATOM 726 N N . ARG A 1 92 ? -5.176 -1.800 26.279 1.00 90.44 92 ARG A N 1
ATOM 727 C CA . ARG A 1 92 ? -6.524 -2.242 26.675 1.00 90.44 92 ARG A CA 1
ATOM 728 C C . ARG A 1 92 ? -7.609 -1.266 26.228 1.00 90.44 92 ARG A C 1
ATOM 730 O O . ARG A 1 92 ? -8.686 -1.699 25.832 1.00 90.44 92 ARG A O 1
ATOM 737 N N . LYS A 1 93 ? -7.320 0.033 26.244 1.00 91.12 93 LYS A N 1
ATOM 738 C CA . LYS A 1 93 ? -8.250 1.077 25.808 1.00 91.12 93 LYS A CA 1
ATOM 739 C C . LYS A 1 93 ? -8.490 1.103 24.294 1.00 91.12 93 LYS A C 1
ATOM 741 O O . LYS A 1 93 ? -9.482 1.683 23.883 1.00 91.12 93 LYS A O 1
ATOM 746 N N . TYR A 1 94 ? -7.672 0.446 23.469 1.00 93.31 94 TYR A N 1
ATOM 747 C CA . TYR A 1 94 ? -7.963 0.280 22.034 1.00 93.31 94 TYR A CA 1
ATOM 748 C C . TYR A 1 94 ? -8.925 -0.878 21.728 1.00 93.31 94 TYR A C 1
ATOM 750 O O . TYR A 1 94 ? -9.545 -0.889 20.665 1.00 93.31 94 TYR A O 1
ATOM 758 N N . ILE A 1 95 ? -9.111 -1.830 22.649 1.00 94.00 95 ILE A N 1
ATOM 759 C CA . ILE A 1 95 ? -10.023 -2.976 22.468 1.00 94.00 95 ILE A CA 1
ATOM 760 C C . ILE A 1 95 ? -11.460 -2.542 22.093 1.00 94.00 95 ILE A C 1
ATOM 762 O O . ILE A 1 95 ? -11.997 -3.096 21.132 1.00 94.00 95 ILE A O 1
ATOM 766 N N . PRO A 1 96 ? -12.084 -1.536 22.747 1.00 93.44 96 PRO A N 1
ATOM 767 C CA . PRO A 1 96 ? -13.428 -1.055 22.410 1.00 93.44 96 PRO A CA 1
ATOM 768 C C . PRO A 1 96 ? -13.543 -0.400 21.027 1.00 93.44 96 PRO A C 1
ATOM 770 O O . PRO A 1 96 ? -14.659 -0.126 20.592 1.00 93.44 96 PRO A O 1
ATOM 773 N N . ILE A 1 97 ? -12.418 -0.117 20.361 1.00 95.88 97 ILE A N 1
ATOM 774 C CA . ILE A 1 97 ? -12.360 0.432 19.000 1.00 95.88 97 ILE A CA 1
ATOM 775 C C . ILE A 1 97 ? -12.114 -0.699 17.999 1.00 95.88 97 ILE A C 1
ATOM 777 O O . ILE A 1 97 ? -12.841 -0.833 17.020 1.00 95.88 97 ILE A O 1
ATOM 781 N N . ILE A 1 98 ? -11.132 -1.560 18.281 1.00 95.94 98 ILE A N 1
ATOM 782 C CA . ILE A 1 98 ? -10.746 -2.666 17.397 1.00 95.94 98 ILE A CA 1
ATOM 783 C C . ILE A 1 98 ? -11.885 -3.677 17.244 1.00 95.94 98 ILE A C 1
ATOM 785 O O . ILE A 1 98 ? -12.161 -4.108 16.129 1.00 95.94 98 ILE A O 1
ATOM 789 N N . VAL A 1 99 ? -12.564 -4.048 18.336 1.00 96.38 99 VAL A N 1
ATOM 790 C CA . VAL A 1 99 ? -13.620 -5.073 18.290 1.00 96.38 99 VAL A CA 1
ATOM 791 C C . VAL A 1 99 ? -14.784 -4.657 17.373 1.00 96.38 99 VAL A C 1
ATOM 793 O O . VAL A 1 99 ? -15.126 -5.446 16.491 1.00 96.38 99 VAL A O 1
ATOM 796 N N . PRO A 1 100 ? -15.369 -3.444 17.486 1.00 95.56 100 PRO A N 1
ATOM 797 C CA . PRO A 1 100 ? -16.400 -3.000 16.548 1.00 95.56 100 PRO A CA 1
ATOM 798 C C . PRO A 1 100 ? -15.936 -2.941 15.091 1.00 95.56 100 PRO A C 1
ATOM 800 O O . PRO A 1 100 ? -16.641 -3.460 14.231 1.00 95.56 100 PRO A O 1
ATOM 803 N N . VAL A 1 101 ? -14.752 -2.372 14.823 1.00 97.50 101 VAL A N 1
ATOM 804 C CA . VAL A 1 101 ? -14.189 -2.266 13.461 1.00 97.50 101 VAL A CA 1
ATOM 805 C C . VAL A 1 101 ? -13.963 -3.650 12.851 1.00 97.50 101 VAL A C 1
ATOM 807 O O . VAL A 1 101 ? -14.199 -3.873 11.667 1.00 97.50 101 VAL A O 1
ATOM 810 N N . PHE A 1 102 ? -13.533 -4.618 13.658 1.00 97.44 102 PHE A N 1
ATOM 811 C CA . PHE A 1 102 ? -13.332 -5.987 13.203 1.00 97.44 102 PHE A CA 1
ATOM 812 C C . PHE A 1 102 ? -14.657 -6.671 12.845 1.00 97.44 102 PHE A C 1
ATOM 814 O O . PHE A 1 102 ? -14.774 -7.280 11.782 1.00 97.44 102 PHE A O 1
ATOM 821 N N . ILE A 1 103 ? -15.678 -6.533 13.698 1.00 97.06 103 ILE A N 1
ATOM 822 C CA . ILE A 1 103 ? -17.013 -7.095 13.449 1.00 97.06 103 ILE A CA 1
ATOM 823 C C . ILE A 1 103 ? -17.633 -6.486 12.187 1.00 97.06 103 ILE A C 1
ATOM 825 O O . ILE A 1 103 ? -18.224 -7.207 11.381 1.00 97.06 103 ILE A O 1
ATOM 829 N N . SER A 1 104 ? -17.508 -5.173 11.996 1.00 95.75 104 SER A N 1
ATOM 830 C CA . SER A 1 104 ? -18.047 -4.511 10.811 1.00 95.75 104 SER A CA 1
ATOM 831 C C . SER A 1 104 ? -17.278 -4.859 9.538 1.00 95.75 104 SER A C 1
ATOM 833 O O . SER A 1 104 ? -17.903 -5.083 8.502 1.00 95.75 104 SER A O 1
ATOM 835 N N . THR A 1 105 ? -15.957 -5.033 9.624 1.00 95.94 105 THR A N 1
ATOM 836 C CA . THR A 1 105 ? -15.144 -5.547 8.511 1.00 95.94 105 THR A CA 1
ATOM 837 C C . THR A 1 105 ? -15.587 -6.955 8.110 1.00 95.94 105 THR A C 1
ATOM 839 O O . THR A 1 105 ? -15.782 -7.212 6.927 1.00 95.94 105 THR A O 1
ATOM 842 N N . ILE A 1 106 ? -15.830 -7.857 9.071 1.00 96.88 106 ILE A N 1
ATOM 843 C CA . ILE A 1 106 ? -16.359 -9.202 8.783 1.00 96.88 106 ILE A CA 1
ATOM 844 C C . ILE A 1 106 ? -17.720 -9.122 8.090 1.00 96.88 106 ILE A C 1
ATOM 846 O O . ILE A 1 106 ? -17.938 -9.798 7.086 1.00 96.88 106 ILE A O 1
ATOM 850 N N . ARG A 1 107 ? -18.637 -8.293 8.603 1.00 96.56 107 ARG A N 1
ATOM 851 C CA . ARG A 1 107 ? -19.957 -8.097 7.988 1.00 96.56 107 ARG A CA 1
ATOM 852 C C . ARG A 1 107 ? -19.825 -7.624 6.542 1.00 96.56 107 ARG A C 1
ATOM 854 O O . ARG A 1 107 ? -20.457 -8.194 5.662 1.00 96.56 107 ARG A O 1
ATOM 861 N N . ARG A 1 108 ? -18.966 -6.636 6.297 1.00 95.69 108 ARG A N 1
ATOM 862 C CA . ARG A 1 108 ? -18.681 -6.122 4.956 1.00 95.69 108 ARG A CA 1
ATOM 863 C C . ARG A 1 108 ? -18.146 -7.215 4.034 1.00 95.69 108 ARG A C 1
ATOM 865 O O . ARG A 1 108 ? -18.570 -7.285 2.888 1.00 95.69 108 ARG A O 1
ATOM 872 N N . THR A 1 109 ? -17.256 -8.080 4.517 1.00 95.69 109 THR A N 1
ATOM 873 C CA . THR A 1 109 ? -16.767 -9.226 3.737 1.00 95.69 109 THR A CA 1
ATOM 874 C C . THR A 1 109 ? -17.910 -10.143 3.299 1.00 95.69 109 THR A C 1
ATOM 876 O O . THR A 1 109 ? -17.942 -10.529 2.134 1.00 95.69 109 THR A O 1
ATOM 879 N N . TYR A 1 110 ? -18.870 -10.441 4.181 1.00 97.50 110 TYR A N 1
ATOM 880 C CA . TYR A 1 110 ? -20.062 -11.213 3.803 1.00 97.50 110 TYR A CA 1
ATOM 881 C C . TYR A 1 110 ? -20.924 -10.480 2.770 1.00 97.50 110 TYR A C 1
ATOM 883 O O . TYR A 1 110 ? -21.304 -11.081 1.776 1.00 97.50 110 TYR A O 1
ATOM 891 N N . GLU A 1 111 ? -21.154 -9.175 2.937 1.00 96.62 111 GLU A N 1
ATOM 892 C CA . GLU A 1 111 ? -21.902 -8.370 1.956 1.00 96.62 111 GLU A CA 1
ATOM 893 C C . GLU A 1 111 ? -21.242 -8.382 0.566 1.00 96.62 111 GLU A C 1
ATOM 895 O O . GLU A 1 111 ? -21.927 -8.413 -0.456 1.00 96.62 111 GLU A O 1
ATOM 900 N N . ILE A 1 112 ? -19.906 -8.370 0.512 1.00 95.88 112 ILE A N 1
ATOM 901 C CA . ILE A 1 112 ? -19.148 -8.466 -0.741 1.00 95.88 112 ILE A CA 1
ATOM 902 C C . 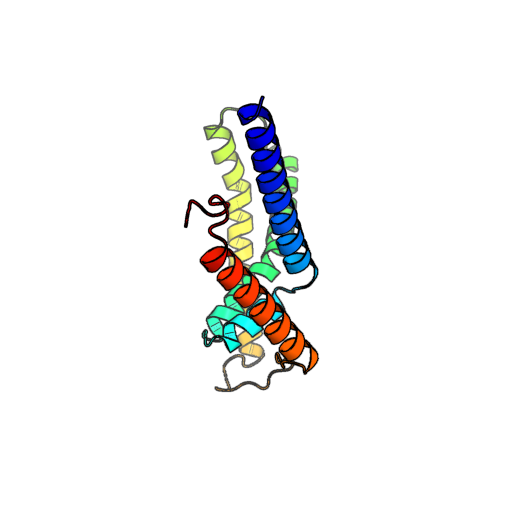ILE A 1 112 ? -19.281 -9.862 -1.346 1.00 95.88 112 ILE A C 1
ATOM 904 O O . ILE A 1 112 ? -19.494 -9.963 -2.552 1.00 95.88 112 ILE A O 1
ATOM 908 N N . ALA A 1 113 ? -19.175 -10.914 -0.533 1.00 96.12 113 ALA A N 1
ATOM 909 C CA . ALA A 1 113 ? -19.339 -12.291 -0.988 1.00 96.12 113 ALA A CA 1
ATOM 910 C C . ALA A 1 113 ? -20.746 -12.523 -1.565 1.00 96.12 113 ALA A C 1
ATOM 912 O O . ALA A 1 113 ? -20.869 -12.959 -2.707 1.00 96.12 113 ALA A O 1
ATOM 913 N N . ASP A 1 114 ? -21.793 -12.101 -0.853 1.00 97.81 114 ASP A N 1
ATOM 914 C CA . ASP A 1 114 ? -23.179 -12.189 -1.322 1.00 97.81 114 ASP A CA 1
ATOM 915 C C . ASP A 1 114 ? -23.373 -11.408 -2.636 1.00 97.81 114 ASP A C 1
ATOM 917 O O . ASP A 1 114 ? -24.002 -11.884 -3.584 1.00 97.81 114 ASP A O 1
ATOM 921 N N . ALA A 1 115 ? -22.793 -10.207 -2.741 1.00 97.38 115 ALA A N 1
ATOM 922 C CA . ALA A 1 115 ? -22.846 -9.414 -3.969 1.00 97.38 115 ALA A CA 1
ATOM 923 C C . ALA A 1 115 ? -22.089 -10.069 -5.140 1.00 97.38 115 ALA A C 1
ATOM 925 O O . ALA A 1 115 ? -22.486 -9.903 -6.298 1.00 97.38 115 ALA A O 1
ATOM 926 N N . MET A 1 116 ? -21.003 -10.792 -4.861 1.00 95.81 116 MET A N 1
ATOM 927 C CA . MET A 1 116 ? -20.255 -11.565 -5.853 1.00 95.81 116 MET A CA 1
ATOM 928 C C . MET A 1 116 ? -21.062 -12.774 -6.337 1.00 95.81 116 MET A C 1
ATOM 930 O O . MET A 1 116 ? -21.129 -12.996 -7.548 1.00 95.81 116 MET A O 1
ATOM 934 N N . ASP A 1 117 ? -21.753 -13.473 -5.436 1.00 96.06 117 ASP A N 1
ATOM 935 C CA . ASP A 1 117 ? -22.624 -14.605 -5.770 1.00 96.06 117 ASP A CA 1
ATOM 936 C C . ASP A 1 117 ? -23.809 -14.173 -6.645 1.00 96.06 117 ASP A C 1
ATOM 938 O O . ASP A 1 117 ? -24.074 -14.785 -7.681 1.00 96.06 117 ASP A O 1
ATOM 942 N N . VAL A 1 118 ? -24.471 -13.053 -6.317 1.00 97.62 118 VAL A N 1
ATOM 943 C CA . VAL A 1 118 ? -25.561 -12.492 -7.146 1.00 97.62 118 VAL A CA 1
ATOM 944 C C . VAL A 1 118 ? -25.074 -12.107 -8.548 1.00 97.62 118 VAL A C 1
ATOM 946 O O . VAL A 1 118 ? -25.826 -12.194 -9.520 1.00 97.62 118 VAL A O 1
ATOM 949 N N . ARG A 1 119 ? -23.806 -11.703 -8.684 1.00 94.38 119 ARG A N 1
ATOM 950 C CA . ARG A 1 119 ? -23.172 -11.399 -9.978 1.00 94.38 119 ARG A CA 1
ATOM 951 C C . ARG A 1 119 ? -22.630 -12.636 -10.699 1.00 94.38 119 ARG A C 1
ATOM 953 O O . ARG A 1 119 ? -21.994 -12.476 -11.740 1.00 94.38 119 ARG A O 1
ATOM 960 N N . ALA A 1 120 ? -22.875 -13.837 -10.172 1.00 93.88 120 ALA A N 1
ATOM 961 C CA . ALA A 1 120 ? -22.349 -15.099 -10.684 1.00 93.88 120 ALA A CA 1
ATOM 962 C C . ALA A 1 120 ? -20.814 -15.083 -10.839 1.00 93.88 120 ALA A C 1
ATOM 964 O O . ALA A 1 120 ? -20.258 -15.620 -11.804 1.00 93.88 120 ALA A O 1
ATOM 965 N N . PHE A 1 121 ? -20.114 -14.433 -9.903 1.00 91.56 121 PHE A N 1
ATOM 966 C CA . PHE A 1 121 ? -18.657 -14.399 -9.901 1.00 91.56 121 PHE A CA 1
ATOM 967 C C . PHE A 1 121 ? -18.100 -15.824 -9.760 1.00 91.56 121 PHE A C 1
ATOM 969 O O . PHE A 1 121 ? -18.569 -16.607 -8.943 1.00 91.56 121 PHE A O 1
ATOM 976 N N . GLY A 1 122 ? -17.122 -16.191 -10.591 1.00 88.50 122 GLY A N 1
ATOM 977 C CA . GLY A 1 122 ? -16.569 -17.552 -10.616 1.00 88.50 122 GLY A CA 1
ATOM 978 C C . GLY A 1 122 ? -17.415 -18.600 -11.358 1.00 88.50 122 GLY A C 1
ATOM 979 O O . GLY A 1 122 ? -16.960 -19.731 -11.511 1.00 88.50 122 GLY A O 1
ATOM 980 N N . ALA A 1 123 ? -18.590 -18.25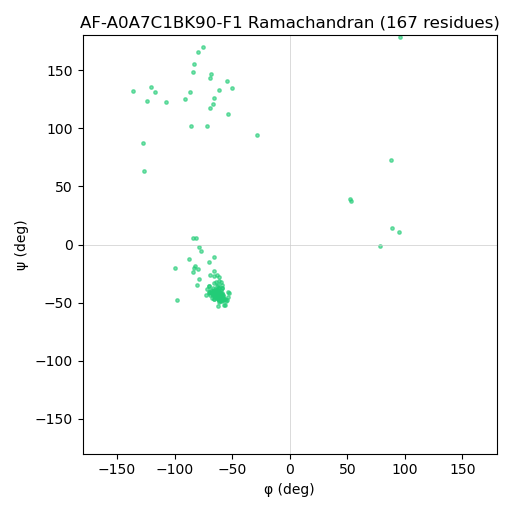0 -11.901 1.00 90.88 123 ALA A N 1
ATOM 981 C CA . ALA A 1 123 ? -19.411 -19.191 -12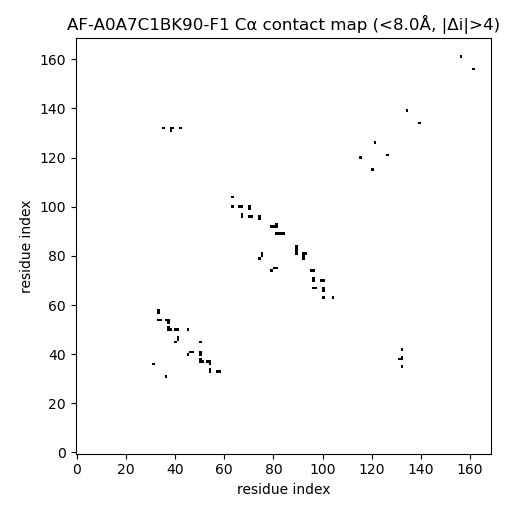.679 1.00 90.88 123 ALA A CA 1
ATOM 982 C C . ALA A 1 123 ? -18.752 -19.637 -14.001 1.00 90.88 123 ALA A C 1
ATOM 984 O O . ALA A 1 123 ? -19.082 -20.691 -14.545 1.00 90.88 123 ALA A O 1
ATOM 985 N N . VAL A 1 124 ? -17.813 -18.844 -14.529 1.00 89.94 124 VAL A N 1
ATOM 986 C CA . VAL A 1 124 ? -17.074 -19.133 -15.764 1.00 89.94 124 VAL A CA 1
ATOM 987 C C . VAL A 1 124 ? -15.590 -19.277 -15.445 1.00 89.94 124 VAL A C 1
ATOM 989 O O . VAL A 1 124 ? -15.002 -18.399 -14.821 1.00 89.94 124 VAL A O 1
ATOM 992 N N . LYS A 1 125 ? -14.963 -20.350 -15.945 1.00 83.88 125 LYS A N 1
ATOM 993 C CA . LYS A 1 125 ? -13.530 -20.631 -15.735 1.00 83.88 125 LYS A CA 1
ATOM 994 C C . LYS A 1 125 ? -12.610 -19.515 -16.255 1.00 83.88 125 LYS A C 1
ATOM 996 O O . LYS A 1 125 ? -11.573 -19.258 -15.661 1.00 83.88 125 LYS A O 1
ATOM 1001 N N . ASN A 1 126 ? -12.991 -18.874 -17.361 1.00 83.31 126 ASN A N 1
ATOM 1002 C CA . ASN A 1 126 ? -12.239 -17.795 -18.002 1.00 83.31 126 ASN A CA 1
ATOM 1003 C C . ASN A 1 126 ? -13.154 -16.573 -18.208 1.00 83.31 126 ASN A C 1
ATOM 1005 O O . ASN A 1 126 ? -13.781 -16.466 -19.265 1.00 83.31 126 ASN A O 1
ATOM 1009 N N . PRO A 1 127 ? -13.282 -15.672 -17.219 1.00 84.25 127 PRO A N 1
ATOM 1010 C CA . PRO A 1 127 ? -14.095 -14.471 -17.366 1.00 84.25 127 PRO A CA 1
ATOM 1011 C C . PRO A 1 127 ? -13.474 -13.498 -18.378 1.00 84.25 127 PRO A C 1
ATOM 1013 O O . PRO A 1 127 ? -12.251 -13.374 -18.489 1.00 84.25 127 PRO A O 1
ATOM 1016 N N . THR A 1 128 ? -14.324 -12.770 -19.104 1.00 86.88 128 THR A N 1
ATOM 1017 C CA . THR A 1 128 ? -13.882 -11.692 -19.996 1.00 86.88 128 THR A CA 1
ATOM 1018 C C . THR A 1 128 ? -13.281 -10.555 -19.173 1.00 86.88 128 THR A C 1
ATOM 1020 O O . THR A 1 128 ? -13.922 -10.027 -18.265 1.00 86.88 128 THR A O 1
ATOM 1023 N N . ARG A 1 129 ? -12.049 -10.155 -19.498 1.00 83.75 129 ARG A N 1
ATOM 1024 C CA . ARG A 1 129 ? -11.323 -9.098 -18.784 1.00 83.75 129 ARG A CA 1
ATOM 1025 C C . ARG A 1 129 ? -11.590 -7.743 -19.428 1.00 83.75 129 ARG A C 1
ATOM 1027 O O . ARG A 1 129 ? -11.353 -7.577 -20.621 1.00 83.75 129 ARG A O 1
ATOM 1034 N N . LEU A 1 130 ? -12.051 -6.777 -18.634 1.00 86.12 130 LEU A N 1
ATOM 1035 C CA . LEU A 1 130 ? -12.271 -5.406 -19.105 1.00 86.12 130 LEU A CA 1
ATOM 1036 C C . LEU A 1 130 ? -10.945 -4.666 -19.343 1.00 86.12 130 LEU A C 1
ATOM 1038 O O . LEU A 1 130 ? -10.828 -3.917 -20.305 1.00 86.12 130 LEU A O 1
ATOM 1042 N N . HIS A 1 131 ? -9.957 -4.893 -18.474 1.00 85.12 131 HIS A N 1
ATOM 1043 C CA . HIS A 1 131 ? -8.615 -4.321 -18.575 1.00 85.12 131 HIS A CA 1
ATOM 1044 C C . HIS A 1 131 ? -7.591 -5.452 -18.667 1.00 85.12 131 HIS A C 1
ATOM 1046 O O . HIS A 1 131 ? -7.677 -6.452 -17.953 1.00 85.12 131 HIS A O 1
ATOM 1052 N N . THR A 1 132 ? -6.630 -5.303 -19.573 1.00 84.69 132 THR A N 1
ATOM 1053 C CA . THR A 1 132 ? -5.535 -6.256 -19.775 1.00 84.69 132 THR A CA 1
ATOM 1054 C C . THR A 1 132 ? -4.243 -5.480 -19.942 1.00 84.69 132 THR A C 1
ATOM 1056 O O . THR A 1 132 ? -4.206 -4.567 -20.768 1.00 84.69 132 THR A O 1
ATOM 1059 N N . LEU A 1 133 ? -3.188 -5.874 -19.232 1.00 86.44 133 LEU A N 1
ATOM 1060 C CA . LEU A 1 133 ? -1.853 -5.327 -19.453 1.00 86.44 133 LEU A CA 1
ATOM 1061 C C . LEU A 1 133 ? -1.358 -5.756 -20.837 1.00 86.44 133 LEU A C 1
ATOM 1063 O O . LEU A 1 133 ? -1.283 -6.949 -21.140 1.00 86.44 133 LEU A O 1
ATOM 1067 N N . LYS A 1 134 ? -1.049 -4.781 -21.690 1.00 86.75 134 LYS A N 1
ATOM 1068 C CA . LYS A 1 134 ? -0.438 -4.999 -23.001 1.00 86.75 134 LYS A CA 1
ATOM 1069 C C . LYS A 1 134 ? 0.842 -4.188 -23.049 1.00 86.75 134 LYS A C 1
ATOM 1071 O O . LYS A 1 134 ? 0.789 -2.981 -22.867 1.00 86.75 134 LYS A O 1
ATOM 1076 N N . MET A 1 135 ? 1.956 -4.864 -23.309 1.00 86.81 135 MET A N 1
ATOM 1077 C CA . MET A 1 135 ? 3.239 -4.197 -23.511 1.00 86.81 135 MET A CA 1
ATOM 1078 C C . MET A 1 135 ? 3.196 -3.419 -24.822 1.00 86.81 135 MET A C 1
ATOM 1080 O O . MET A 1 135 ? 3.040 -4.006 -25.899 1.00 86.81 135 MET A O 1
ATOM 1084 N N . GLU A 1 136 ? 3.336 -2.105 -24.734 1.00 91.69 136 GLU A N 1
ATOM 1085 C CA . GLU A 1 136 ? 3.461 -1.246 -25.897 1.00 91.69 136 GLU A CA 1
ATOM 1086 C C . GLU A 1 136 ? 4.891 -1.275 -26.448 1.00 91.69 136 GLU A C 1
ATOM 1088 O O . GLU A 1 136 ? 5.844 -1.739 -25.819 1.00 91.69 136 GLU A O 1
ATOM 1093 N N . ARG A 1 137 ? 5.074 -0.766 -27.671 1.00 92.56 137 ARG A N 1
ATOM 1094 C CA . ARG A 1 137 ? 6.412 -0.685 -28.286 1.00 92.56 137 ARG A CA 1
ATOM 1095 C C . ARG A 1 137 ? 7.371 0.163 -27.453 1.00 92.56 137 ARG A C 1
ATOM 1097 O O . ARG A 1 137 ? 8.566 -0.113 -27.438 1.00 92.56 137 ARG A O 1
ATOM 1104 N N . ILE A 1 138 ? 6.842 1.181 -26.779 1.00 93.81 138 ILE A N 1
ATOM 1105 C CA . ILE A 1 138 ? 7.608 2.066 -25.903 1.00 93.81 138 ILE A CA 1
ATOM 1106 C C . ILE A 1 138 ? 8.145 1.279 -24.702 1.00 93.81 138 ILE A C 1
ATOM 1108 O O . ILE A 1 138 ? 9.329 1.403 -24.398 1.00 93.81 138 ILE A O 1
ATOM 1112 N N . ASP A 1 139 ? 7.337 0.399 -24.104 1.00 91.31 139 ASP A N 1
ATOM 1113 C CA . ASP A 1 139 ? 7.751 -0.434 -22.968 1.00 91.31 139 ASP A CA 1
ATOM 1114 C C . ASP A 1 139 ? 8.942 -1.320 -23.338 1.00 91.31 139 ASP A C 1
ATOM 1116 O O . ASP A 1 139 ? 9.946 -1.361 -22.627 1.00 91.31 139 ASP A O 1
ATOM 1120 N N . TRP A 1 140 ? 8.890 -1.958 -24.512 1.00 93.94 140 TRP A N 1
ATOM 1121 C CA . TRP A 1 140 ? 9.997 -2.773 -25.018 1.00 93.94 140 TRP A CA 1
ATOM 1122 C C . TRP A 1 140 ? 11.275 -1.967 -25.261 1.00 93.94 140 TRP A C 1
ATOM 1124 O O . TRP A 1 140 ? 12.364 -2.437 -24.930 1.00 93.94 140 TRP A O 1
ATOM 1134 N N . ILE A 1 141 ? 11.162 -0.756 -25.816 1.00 95.62 141 ILE A N 1
ATOM 1135 C CA . ILE A 1 141 ? 12.317 0.126 -26.044 1.00 95.62 141 ILE A CA 1
ATOM 1136 C C . ILE A 1 141 ? 12.938 0.542 -24.708 1.00 95.62 141 ILE A C 1
ATOM 1138 O O . ILE A 1 141 ? 14.160 0.497 -24.566 1.00 95.62 141 ILE A O 1
ATOM 1142 N N . ILE A 1 142 ? 12.117 0.905 -23.719 1.00 94.00 142 ILE A N 1
ATOM 1143 C CA . ILE A 1 142 ? 12.580 1.300 -22.384 1.00 94.00 142 ILE A CA 1
ATOM 1144 C C . ILE A 1 142 ? 13.268 0.124 -21.680 1.00 94.00 142 ILE A C 1
ATOM 1146 O O . ILE A 1 142 ? 14.358 0.297 -21.128 1.00 94.00 142 ILE A O 1
ATOM 1150 N N . ILE A 1 143 ? 12.687 -1.079 -21.732 1.00 93.88 143 ILE A N 1
ATOM 1151 C CA . ILE A 1 143 ? 13.278 -2.299 -21.158 1.00 93.88 143 ILE A CA 1
ATOM 1152 C C . ILE A 1 143 ? 14.629 -2.611 -21.810 1.00 93.88 143 ILE A C 1
ATOM 1154 O O . ILE A 1 143 ? 15.606 -2.870 -21.109 1.00 93.88 143 ILE A O 1
ATOM 1158 N N . LEU A 1 144 ? 14.720 -2.551 -23.140 1.00 95.75 144 LEU A N 1
ATOM 1159 C CA . LEU A 1 144 ? 15.965 -2.841 -23.853 1.00 95.75 144 LEU A CA 1
ATOM 1160 C C . LEU A 1 144 ? 17.040 -1.794 -23.535 1.00 95.75 144 LEU A C 1
ATOM 1162 O O . LEU A 1 144 ? 18.165 -2.156 -23.196 1.00 95.75 144 LEU A O 1
ATOM 1166 N N . LEU A 1 145 ? 16.692 -0.505 -23.577 1.00 95.44 145 LEU A N 1
ATOM 1167 C CA . LEU A 1 145 ? 17.623 0.584 -23.287 1.00 95.44 145 LEU A CA 1
ATOM 1168 C C . LEU 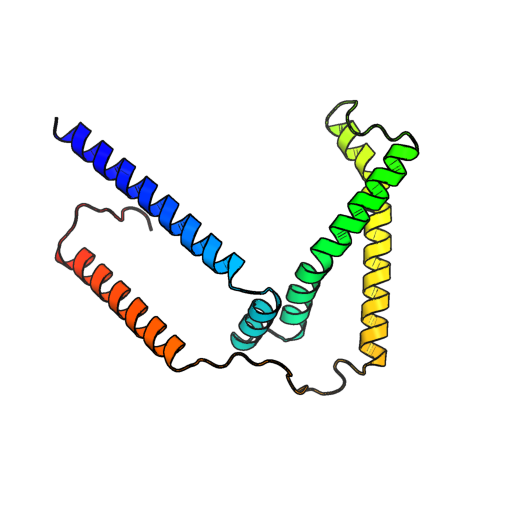A 1 145 ? 18.153 0.507 -21.847 1.00 95.44 145 LEU A C 1
ATOM 1170 O O . LEU A 1 145 ? 19.360 0.604 -21.631 1.00 95.44 145 LEU A O 1
ATOM 1174 N N . SER A 1 146 ? 17.266 0.298 -20.871 1.00 92.31 146 SER A N 1
ATOM 1175 C CA . SER A 1 146 ? 17.634 0.171 -19.454 1.00 92.31 146 SER A CA 1
ATOM 1176 C C . SER A 1 146 ? 18.470 -1.081 -19.175 1.00 92.31 146 SER A C 1
ATOM 1178 O O . SER A 1 146 ? 19.483 -0.990 -18.483 1.00 92.31 146 SER A O 1
ATOM 1180 N N . SER A 1 147 ? 18.113 -2.229 -19.761 1.00 93.31 147 SER A N 1
ATOM 1181 C CA . SER A 1 147 ? 18.883 -3.473 -19.642 1.00 93.31 147 SER A CA 1
ATOM 1182 C C . SER A 1 147 ? 20.268 -3.350 -20.283 1.00 93.3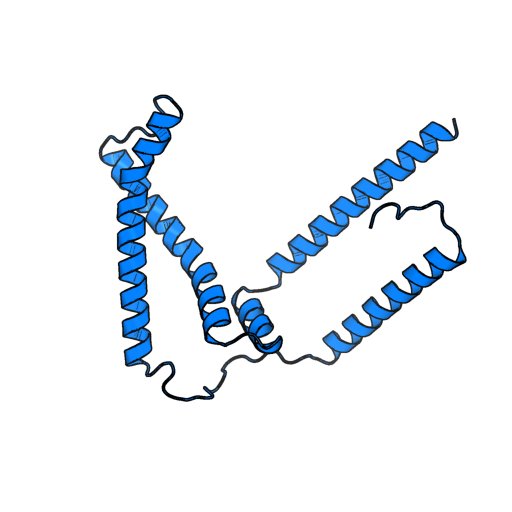1 147 SER A C 1
ATOM 1184 O O . SER A 1 147 ? 21.269 -3.738 -19.679 1.00 93.31 147 SER A O 1
ATOM 1186 N N . SER A 1 148 ? 20.352 -2.729 -21.463 1.00 94.00 148 SER A N 1
ATOM 1187 C CA . SER A 1 148 ? 21.623 -2.450 -22.135 1.00 94.00 148 SER A CA 1
ATOM 1188 C C . SER A 1 148 ? 22.497 -1.511 -21.308 1.00 94.00 148 SER A C 1
ATOM 1190 O O . SER A 1 148 ? 23.690 -1.769 -21.161 1.00 94.00 148 SER A O 1
ATOM 1192 N N . LEU A 1 149 ? 21.927 -0.438 -20.751 1.00 92.25 149 LEU A N 1
ATOM 1193 C CA . LEU A 1 149 ? 22.656 0.489 -19.886 1.00 92.25 149 LEU A CA 1
ATOM 1194 C C . LEU A 1 149 ? 23.202 -0.234 -18.648 1.00 92.25 149 LEU A C 1
ATOM 1196 O O . LEU A 1 149 ? 24.372 -0.073 -18.308 1.00 92.25 149 LEU A O 1
ATOM 1200 N N . PHE A 1 150 ? 22.378 -1.065 -18.007 1.00 88.94 150 PHE A N 1
ATOM 1201 C CA . PHE A 1 150 ? 22.777 -1.852 -16.844 1.00 88.94 150 PHE A CA 1
ATOM 1202 C C . PHE A 1 150 ? 23.921 -2.826 -17.166 1.00 88.94 150 PHE A C 1
ATOM 1204 O O . PHE A 1 150 ? 24.905 -2.879 -16.430 1.00 88.94 150 PHE A O 1
ATOM 1211 N N . LEU A 1 151 ? 23.843 -3.541 -18.294 1.00 90.00 151 LEU A N 1
ATOM 1212 C CA . LEU A 1 151 ? 24.903 -4.444 -18.754 1.00 90.00 151 LEU A CA 1
ATOM 1213 C C . LEU A 1 151 ? 26.212 -3.705 -19.049 1.00 90.00 151 LEU A C 1
ATOM 1215 O O . LEU A 1 151 ? 27.277 -4.170 -18.651 1.00 90.00 151 LEU A O 1
ATOM 1219 N N . VAL A 1 152 ? 26.145 -2.544 -19.709 1.00 89.75 152 VAL A N 1
ATOM 1220 C CA . VAL A 1 152 ? 27.327 -1.715 -19.989 1.00 89.75 152 VAL A CA 1
ATOM 1221 C C . VAL A 1 152 ? 27.982 -1.248 -18.689 1.00 89.75 152 VAL A C 1
ATOM 1223 O O . VAL A 1 152 ? 29.199 -1.355 -18.557 1.00 89.75 152 VAL A O 1
ATOM 1226 N N . LEU A 1 153 ? 27.197 -0.797 -17.705 1.00 86.06 153 LEU A N 1
ATOM 1227 C CA . LEU A 1 153 ? 27.719 -0.403 -16.393 1.00 86.06 153 LEU A CA 1
ATOM 1228 C C . LEU A 1 153 ? 28.390 -1.575 -15.660 1.00 86.06 153 LEU A C 1
ATOM 1230 O O . LEU A 1 153 ? 29.464 -1.393 -15.092 1.00 86.06 153 LEU A O 1
ATOM 1234 N N . LEU A 1 154 ? 27.806 -2.776 -15.719 1.00 84.38 154 LEU A N 1
ATOM 1235 C CA . LEU A 1 154 ? 28.376 -3.986 -15.112 1.00 84.38 154 LEU A CA 1
ATOM 1236 C C . LEU A 1 154 ? 29.711 -4.369 -15.777 1.00 84.38 154 LEU A C 1
ATOM 1238 O O . LEU A 1 154 ? 30.689 -4.671 -15.095 1.00 84.38 154 LEU A O 1
ATOM 1242 N N . LEU A 1 155 ? 29.784 -4.313 -17.110 1.00 85.06 155 LEU A N 1
ATOM 1243 C CA . LEU A 1 155 ? 31.020 -4.594 -17.845 1.00 85.06 155 LEU A CA 1
ATOM 1244 C C . LEU A 1 155 ? 32.115 -3.569 -17.532 1.00 85.06 155 LEU A C 1
ATOM 1246 O O . LEU A 1 155 ? 33.266 -3.954 -17.349 1.00 85.06 155 LEU A O 1
ATOM 1250 N N . ILE A 1 156 ? 31.768 -2.284 -17.429 1.00 83.00 156 ILE A N 1
ATOM 1251 C CA . ILE A 1 156 ? 32.708 -1.222 -17.046 1.00 83.00 156 ILE A CA 1
ATOM 1252 C C . ILE A 1 156 ? 33.260 -1.460 -15.635 1.00 83.00 156 ILE A C 1
ATOM 1254 O O . ILE A 1 156 ? 34.470 -1.353 -15.439 1.00 83.00 156 ILE A O 1
ATOM 1258 N N . ASP A 1 157 ? 32.408 -1.818 -14.671 1.00 75.19 157 ASP A N 1
ATOM 1259 C CA . ASP A 1 157 ? 32.837 -2.129 -13.301 1.00 75.19 157 ASP A CA 1
ATOM 1260 C C . ASP A 1 157 ? 33.802 -3.328 -13.266 1.00 75.19 157 ASP A C 1
ATOM 1262 O O . ASP A 1 157 ? 34.844 -3.281 -12.611 1.00 75.19 157 ASP A O 1
ATOM 1266 N N . ASN A 1 158 ? 33.517 -4.364 -14.064 1.00 75.56 158 ASN A N 1
ATOM 1267 C CA . ASN A 1 158 ? 34.365 -5.551 -14.187 1.00 75.56 158 ASN A CA 1
ATOM 1268 C C . ASN A 1 158 ? 35.731 -5.246 -14.844 1.00 75.56 158 ASN A C 1
ATOM 1270 O O . ASN A 1 158 ? 36.764 -5.692 -14.351 1.00 75.56 158 ASN A O 1
ATOM 1274 N N . PHE A 1 159 ? 35.761 -4.452 -15.923 1.00 68.00 159 PHE A N 1
ATOM 1275 C CA . PHE A 1 159 ? 36.988 -4.162 -16.682 1.00 68.00 159 PHE A CA 1
ATOM 1276 C C . PHE A 1 159 ? 37.879 -3.074 -16.067 1.00 68.00 159 PHE A C 1
ATOM 1278 O O . PHE A 1 159 ? 39.100 -3.151 -16.198 1.00 68.00 159 PHE A O 1
ATOM 1285 N N . ILE A 1 160 ? 37.306 -2.043 -15.437 1.00 64.81 160 ILE A N 1
ATOM 1286 C CA . ILE A 1 160 ? 38.074 -0.882 -14.951 1.00 64.81 160 ILE A CA 1
ATOM 1287 C C . ILE A 1 160 ? 38.620 -1.113 -13.535 1.00 64.81 160 ILE A C 1
ATOM 1289 O O . ILE A 1 160 ? 39.501 -0.375 -13.099 1.00 64.81 160 ILE A O 1
ATOM 1293 N N . GLY A 1 161 ? 38.166 -2.151 -12.819 1.00 54.69 161 GLY A N 1
ATOM 1294 C CA . GLY A 1 161 ? 38.612 -2.394 -11.445 1.00 54.69 161 GLY A CA 1
ATOM 1295 C C . GLY A 1 161 ? 38.433 -1.141 -10.587 1.00 54.69 161 GLY A C 1
ATOM 1296 O O . GLY A 1 161 ? 39.320 -0.786 -9.807 1.00 54.69 161 GLY A O 1
ATOM 1297 N N . LEU A 1 162 ? 37.317 -0.427 -10.798 1.00 54.34 162 LEU A N 1
ATOM 1298 C CA . LEU A 1 162 ? 36.962 0.753 -10.019 1.00 54.34 162 LEU A CA 1
ATOM 1299 C C . LEU A 1 162 ? 37.087 0.381 -8.534 1.00 54.34 162 LEU A C 1
ATOM 1301 O O . LEU A 1 162 ? 36.656 -0.711 -8.148 1.00 54.34 162 LEU A O 1
ATOM 1305 N N . PRO A 1 163 ? 37.708 1.229 -7.689 1.00 52.41 163 PRO A N 1
ATOM 1306 C CA . PRO A 1 163 ? 37.804 0.950 -6.264 1.00 52.41 163 PRO A CA 1
ATOM 1307 C C . PRO A 1 163 ? 36.389 0.687 -5.766 1.00 52.41 163 PRO A C 1
ATOM 1309 O O . PRO A 1 163 ? 35.565 1.595 -5.833 1.00 52.41 163 PRO A O 1
ATOM 1312 N N . LYS A 1 164 ? 36.127 -0.570 -5.372 1.00 56.62 164 LYS A N 1
ATOM 1313 C CA . LYS A 1 164 ? 34.811 -1.137 -5.051 1.00 56.62 164 LYS A CA 1
ATOM 1314 C C . LYS A 1 164 ? 33.858 -0.056 -4.531 1.00 56.62 164 LYS A C 1
ATOM 1316 O O . LYS A 1 164 ? 33.839 0.235 -3.340 1.00 56.62 164 LYS A O 1
ATOM 1321 N N . LEU A 1 165 ? 33.058 0.516 -5.430 1.00 52.03 165 LEU A N 1
ATOM 1322 C CA . LEU A 1 165 ? 31.822 1.227 -5.084 1.00 52.03 165 LEU A CA 1
ATOM 1323 C C . LEU A 1 165 ? 30.707 0.210 -4.762 1.00 52.03 165 LEU A C 1
ATOM 1325 O O . LEU A 1 165 ? 29.624 0.576 -4.308 1.00 52.03 165 LEU A O 1
ATOM 1329 N N . LEU A 1 166 ? 31.021 -1.075 -4.965 1.00 60.34 166 LEU A N 1
ATOM 1330 C CA . LEU A 1 166 ? 30.227 -2.267 -4.710 1.00 60.34 166 LEU A CA 1
ATOM 1331 C C . LEU A 1 166 ? 30.989 -3.288 -3.827 1.00 60.34 166 LEU A C 1
ATOM 1333 O O . LEU A 1 166 ? 31.287 -4.392 -4.281 1.00 60.34 166 LEU A O 1
ATOM 1337 N N . PRO A 1 167 ? 31.352 -3.001 -2.564 1.00 43.62 167 PRO A N 1
ATOM 1338 C CA . PRO A 1 167 ? 31.426 -4.059 -1.571 1.00 43.62 167 PRO A CA 1
ATOM 1339 C C . PRO A 1 167 ? 30.016 -4.219 -0.977 1.00 43.62 167 PRO A C 1
ATOM 1341 O O . PRO A 1 167 ? 29.418 -3.230 -0.569 1.00 43.62 167 PRO A O 1
ATOM 1344 N N . LEU A 1 168 ? 29.510 -5.447 -0.891 1.00 47.75 168 LEU A N 1
ATOM 1345 C CA . LEU A 1 168 ? 28.165 -5.829 -0.426 1.00 47.75 168 LEU A CA 1
ATOM 1346 C C . LEU A 1 168 ? 27.063 -5.854 -1.500 1.00 47.75 168 LEU A C 1
ATOM 1348 O O . LEU A 1 168 ? 26.135 -5.044 -1.509 1.00 47.75 168 LEU A O 1
ATOM 1352 N N . ILE A 1 169 ? 27.136 -6.872 -2.359 1.00 44.62 169 ILE A N 1
ATOM 1353 C CA . ILE A 1 169 ? 26.137 -7.944 -2.215 1.00 44.62 169 ILE A CA 1
ATOM 1354 C C . ILE A 1 169 ? 26.647 -8.859 -1.102 1.00 44.62 169 ILE A C 1
ATOM 1356 O O . ILE A 1 169 ? 27.875 -9.115 -1.107 1.00 44.62 169 ILE A O 1
#

Mean predicted aligned error: 7.87 Å

Secondary structure (DSSP, 8-state):
-HHHHHHHHHHHHHHHHHHHHHHHHHHHHHH--HHHHHHHHHHTT--HHHHHHHHHHHHHHHHHHHHHHHHHHHHHHTT--SSSS-HHHHHHHHHHHHHHHHHHHHHHHHHHHHHHHHTTTTSSSSPPPS------HHHHHHHHHHHHHHHHHHHHHHHHT-S-S----

pLDDT: mean 88.58, std 11.14, range [43.62, 97.81]

Foldseek 3Di:
DVVVVVVVVLVVLVVVVVVVVVVVVVCCVVPDDLLNVLLVCVVVPDDNVVSVVSSVVVVCPVVLVVLLVVQVVVVVVVVLDLPDDDPVVNVVSCCSSVVVSVVVVVVVVVVVVVVCVVVVPPVDPDDDDPDHDDQDPVNVVCVVVVVVVVVVVVVCCVPVVPVCPDDDD

Solvent-accessible surface area (backbone atoms only — not comparable to full-atom values): 9860 Å² total; per-residue (Å²): 113,72,67,62,56,51,53,52,52,51,54,52,52,53,51,50,52,52,51,52,52,52,50,52,53,49,52,48,65,74,73,52,53,61,64,57,51,24,53,47,41,39,74,73,67,44,58,63,70,60,25,51,50,51,34,48,52,62,65,42,46,64,54,53,51,53,46,43,50,52,45,45,53,54,42,43,75,72,66,55,70,66,85,59,77,54,76,71,52,33,58,60,62,42,47,82,37,51,54,57,46,50,54,52,50,53,52,49,51,50,54,50,52,54,54,36,55,78,66,50,61,81,75,51,98,77,70,88,71,93,75,76,95,70,88,49,76,64,53,54,51,52,52,51,53,53,51,50,52,51,50,51,52,52,50,47,50,69,74,64,62,56,82,69,91,71,77,78,128

Sequence (169 aa):
QIFFANSIYLAISYSLRFLVLMLIFSIFFLTTSPDDLGLAMESLGLPHDISLAFTMAIR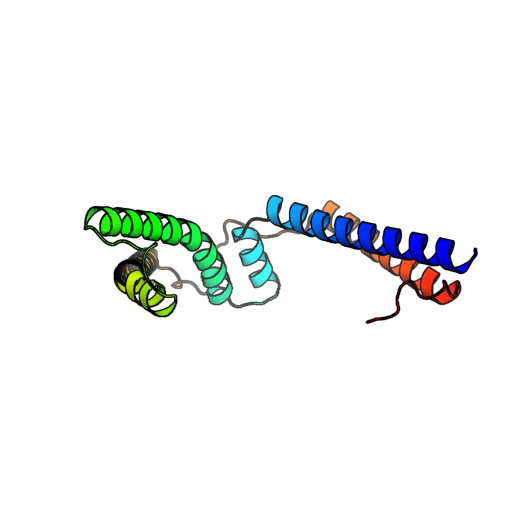FMPVIAMEFQTVYDAQRSRGLELEAGGFRDKLRKYIPIIVPVFISTIRRTYEIADAMDVRAFGAVKNPTRLHTLKMERIDWIIILLSSSLFLVLLLIDNFIGLPKLLPLI

Nearest PDB structures (foldseek):
  6zg3-assembly2_D  TM=8.617E-01  e=9.549E-06  Lactobacillus delbrueckii subsp. bulgaricus ATCC 11842 = JCM 1002
  4huq-assembly1_T  TM=8.243E-01  e=2.493E-05  Levilactobacillus brevis ATCC 367
  6fnp-assembly2_H  TM=7.284E-01  e=4.433E-04  Lactobacillus delbrueckii
  4afl-assembly3_D  TM=3.882E-01  e=9.904E+00  Homo sapiens

Radius of gyration: 25.44 Å; Cα contacts (8 Å, |Δi|>4): 49; chains: 1; bounding box: 70×35×60 Å